Protein AF-A0A7C5VEX8-F1 (afdb_monomer)

Nearest PDB structures (foldseek):
  6koi-assembly2_D  TM=2.611E-01  e=7.394E-01  Homo sapiens
  5gw0-assembly3_E  TM=2.525E-01  e=2.320E+00  Homo sapiens
  3tv4-assembly1_A  TM=2.629E-01  e=9.260E+00  Homo sapiens

Mean predicted aligned error: 9.56 Å

Solvent-accessible surface area (backbone atoms only — not comparable to full-atom values): 6219 Å² total; per-residue (Å²): 130,85,72,79,51,46,80,54,29,74,79,50,102,53,34,33,33,30,38,27,76,61,95,86,38,36,35,36,43,36,45,81,94,47,74,46,82,34,46,67,67,54,48,55,48,49,36,51,51,44,58,61,38,69,37,99,86,42,67,54,62,49,71,61,87,94,45,73,47,77,35,58,80,68,51,46,56,51,50,32,48,40,52,55,49,46,70,49,73,78,74,78,60,66,68,61,61,56,51,58,62,63,75,73,110

Sequence (105 aa):
MASHTVEVARLSPHRYVTRCGCGGGTYHLHWDAGTFRLTEEAVRYLVRVLGEILSPEGAGVVWLGSVGLRLARGEGWQLQRLLAESLRPEKEVPELQAVWLRYTN

Foldseek 3Di:
DDPQWDWQFDDDPQFTWTWHPPPNIWIWTGHNPDTDIDDLVRLVVLLVVLVVQLPPPHQQWDDDDPDIDRDDSVRSVSNSVRSVSSNDDPPPPVVVVVVVVVVPD

Structure (mmCIF, N/CA/C/O backbone):
data_AF-A0A7C5VEX8-F1
#
_entry.id   AF-A0A7C5VEX8-F1
#
loop_
_atom_site.group_PDB
_atom_site.id
_atom_site.type_symbol
_atom_site.label_atom_id
_atom_site.label_alt_id
_atom_site.label_comp_id
_atom_site.label_asym_id
_atom_site.label_entity_id
_atom_site.label_seq_id
_atom_site.pdbx_PDB_ins_code
_atom_site.Cartn_x
_atom_site.Cartn_y
_atom_site.Cartn_z
_atom_site.occupancy
_atom_site.B_iso_or_equiv
_atom_site.auth_seq_id
_atom_site.auth_comp_id
_atom_site.auth_asym_id
_atom_site.auth_atom_id
_atom_site.pdbx_PDB_model_num
ATOM 1 N N . MET A 1 1 ? 17.176 -11.794 13.024 1.00 38.78 1 MET A N 1
ATOM 2 C CA . MET A 1 1 ? 17.246 -10.335 12.786 1.00 38.78 1 MET A CA 1
ATOM 3 C C . MET A 1 1 ? 15.864 -9.775 13.063 1.00 38.78 1 MET A C 1
ATOM 5 O O . MET A 1 1 ? 14.924 -10.234 12.428 1.00 38.78 1 MET A O 1
ATOM 9 N N . ALA A 1 2 ? 15.710 -8.895 14.054 1.00 48.12 2 ALA A N 1
ATOM 10 C CA . ALA A 1 2 ? 14.413 -8.277 14.325 1.00 48.12 2 ALA A CA 1
ATOM 11 C C . ALA A 1 2 ? 13.993 -7.445 13.102 1.00 48.12 2 ALA A C 1
ATOM 13 O O . ALA A 1 2 ? 14.783 -6.646 12.598 1.00 48.12 2 ALA A O 1
ATOM 14 N N . SER A 1 3 ? 12.785 -7.678 12.585 1.00 68.38 3 SER A N 1
ATOM 15 C CA . SER A 1 3 ? 12.214 -6.837 11.530 1.00 68.38 3 SER A CA 1
ATOM 16 C C . SER A 1 3 ? 12.081 -5.416 12.080 1.00 68.38 3 SER A C 1
ATOM 18 O O . SER A 1 3 ? 11.378 -5.206 13.060 1.00 68.38 3 SER A O 1
ATOM 20 N N . HIS A 1 4 ? 12.732 -4.436 11.447 1.00 85.44 4 HIS A N 1
ATOM 21 C CA . HIS A 1 4 ? 12.593 -3.006 11.776 1.00 85.44 4 HIS A CA 1
ATOM 22 C C . HIS A 1 4 ? 11.245 -2.418 11.311 1.00 85.44 4 HIS A C 1
ATOM 24 O O . HIS A 1 4 ? 11.051 -1.202 11.312 1.00 85.44 4 HIS A O 1
ATOM 30 N N . THR A 1 5 ? 10.335 -3.278 10.851 1.00 89.00 5 THR A N 1
ATOM 31 C CA . THR A 1 5 ? 9.001 -2.926 10.370 1.00 89.00 5 THR A CA 1
ATOM 32 C C . THR A 1 5 ? 7.948 -3.619 11.228 1.00 89.00 5 THR A C 1
ATOM 34 O O . THR A 1 5 ? 8.136 -4.777 11.614 1.00 89.00 5 THR A O 1
ATOM 37 N N . VAL A 1 6 ? 6.853 -2.913 11.498 1.00 90.94 6 VAL A N 1
ATOM 38 C CA . VAL A 1 6 ? 5.689 -3.394 12.254 1.00 90.94 6 VAL A CA 1
ATOM 39 C C . VAL A 1 6 ? 4.517 -3.521 11.289 1.00 90.94 6 VAL A C 1
ATOM 41 O O . VAL A 1 6 ? 4.295 -2.628 10.474 1.00 90.94 6 VAL A O 1
ATOM 44 N N . GLU A 1 7 ? 3.784 -4.630 11.334 1.00 93.25 7 GLU A N 1
ATOM 45 C CA . GLU A 1 7 ? 2.549 -4.771 10.561 1.00 93.25 7 GLU A CA 1
ATOM 46 C C . GLU A 1 7 ? 1.458 -3.860 11.114 1.00 93.25 7 GLU A C 1
ATOM 48 O O . GLU A 1 7 ? 1.182 -3.875 12.308 1.00 93.25 7 GLU A O 1
ATOM 53 N N . VAL A 1 8 ? 0.834 -3.085 10.229 1.00 93.75 8 VAL A N 1
ATOM 54 C CA . VAL A 1 8 ? -0.200 -2.103 10.592 1.00 93.75 8 VAL A CA 1
ATOM 55 C C . VAL A 1 8 ? -1.567 -2.440 10.000 1.00 93.75 8 VAL A C 1
ATOM 57 O O . VAL A 1 8 ? -2.583 -1.965 10.496 1.00 93.75 8 VAL A O 1
ATOM 60 N N . ALA A 1 9 ? -1.616 -3.266 8.952 1.00 93.50 9 ALA A N 1
ATOM 61 C CA . ALA A 1 9 ? -2.859 -3.786 8.394 1.00 93.50 9 ALA A CA 1
ATOM 62 C C . ALA A 1 9 ? -2.590 -5.049 7.564 1.00 93.50 9 ALA A C 1
ATOM 64 O O . ALA A 1 9 ? -1.556 -5.152 6.898 1.00 93.50 9 ALA A O 1
ATOM 65 N N . ARG A 1 10 ? -3.537 -5.992 7.546 1.00 94.56 10 ARG A N 1
ATOM 66 C CA . ARG A 1 10 ? -3.416 -7.256 6.807 1.00 94.56 10 ARG A CA 1
ATOM 67 C C . ARG A 1 10 ? -4.725 -7.630 6.130 1.00 94.56 10 ARG A C 1
ATOM 69 O O . ARG A 1 10 ? -5.765 -7.699 6.773 1.00 94.56 10 ARG A O 1
ATOM 76 N N . LEU A 1 11 ? -4.639 -7.934 4.837 1.00 91.06 11 LEU A N 1
ATOM 77 C CA . LEU A 1 11 ? -5.745 -8.472 4.046 1.00 91.06 11 LEU A CA 1
ATOM 78 C C . LEU A 1 11 ? -5.609 -9.990 3.887 1.00 91.06 11 LEU A C 1
ATOM 80 O O . LEU A 1 11 ? -6.583 -10.723 4.006 1.00 91.06 11 LEU A O 1
ATOM 84 N N . SER A 1 12 ? -4.393 -10.464 3.612 1.00 89.94 12 SER A N 1
ATOM 85 C CA . SER A 1 12 ? -4.065 -11.886 3.464 1.00 89.94 12 SER A CA 1
ATOM 86 C C . SER A 1 12 ? -2.581 -12.126 3.788 1.00 89.94 12 SER A C 1
ATOM 88 O O . SER A 1 12 ? -1.836 -11.154 3.938 1.00 89.94 12 SER A O 1
ATOM 90 N N . PRO A 1 13 ? -2.102 -13.384 3.858 1.00 90.25 13 PRO A N 1
ATOM 91 C CA . PRO A 1 13 ? -0.691 -13.679 4.129 1.00 90.25 13 PRO A CA 1
ATOM 92 C C . PRO A 1 13 ? 0.317 -13.021 3.172 1.00 90.25 13 PRO A C 1
ATOM 94 O O . PRO A 1 13 ? 1.446 -12.769 3.579 1.00 90.25 13 PRO A O 1
ATOM 97 N N . HIS A 1 14 ? -0.081 -12.719 1.930 1.00 88.88 14 HIS A N 1
ATOM 98 C CA . HIS A 1 14 ? 0.783 -12.110 0.905 1.00 88.88 14 HIS A CA 1
ATOM 99 C C . HIS A 1 14 ? 0.383 -10.670 0.541 1.00 88.88 14 HIS A C 1
ATOM 101 O O . HIS A 1 14 ? 0.979 -10.069 -0.351 1.00 88.88 14 HIS A O 1
ATOM 107 N N . ARG A 1 15 ? -0.644 -10.120 1.207 1.00 90.06 15 ARG A N 1
ATOM 108 C CA . ARG A 1 15 ? -1.173 -8.769 0.960 1.00 90.06 15 ARG A CA 1
ATOM 109 C C . ARG A 1 15 ? -1.374 -8.054 2.289 1.00 90.06 15 ARG A C 1
ATOM 111 O O . ARG A 1 15 ? -2.390 -8.250 2.961 1.00 90.06 15 ARG A O 1
ATOM 118 N N . TYR A 1 16 ? -0.382 -7.273 2.691 1.00 93.81 16 TYR A N 1
ATOM 119 C CA . TYR A 1 16 ? -0.349 -6.601 3.989 1.00 93.81 16 TYR A CA 1
ATOM 120 C C . TYR A 1 16 ? 0.533 -5.352 3.932 1.00 93.81 16 TYR A C 1
ATOM 122 O O . TYR A 1 16 ? 1.320 -5.164 3.002 1.00 93.81 16 TYR A O 1
ATOM 130 N N . VAL A 1 17 ? 0.382 -4.482 4.927 1.00 93.56 17 VAL A N 1
ATOM 131 C CA . VAL A 1 17 ? 1.137 -3.236 5.044 1.00 93.56 17 VAL A CA 1
ATOM 132 C C . VAL A 1 17 ? 1.961 -3.278 6.319 1.00 93.56 17 VAL A C 1
ATOM 134 O O . VAL A 1 17 ? 1.430 -3.528 7.403 1.00 93.56 17 VAL A O 1
ATOM 137 N N . THR A 1 18 ? 3.255 -2.998 6.197 1.00 94.00 18 THR A N 1
ATOM 138 C CA . THR A 1 18 ? 4.113 -2.719 7.352 1.00 94.00 18 THR A CA 1
ATOM 139 C C . THR A 1 18 ? 4.551 -1.262 7.354 1.00 94.00 18 THR A C 1
ATOM 141 O O . THR A 1 18 ? 4.612 -0.620 6.307 1.00 94.00 18 THR A O 1
ATOM 144 N N . ARG A 1 19 ? 4.854 -0.716 8.529 1.00 92.75 19 ARG A N 1
ATOM 145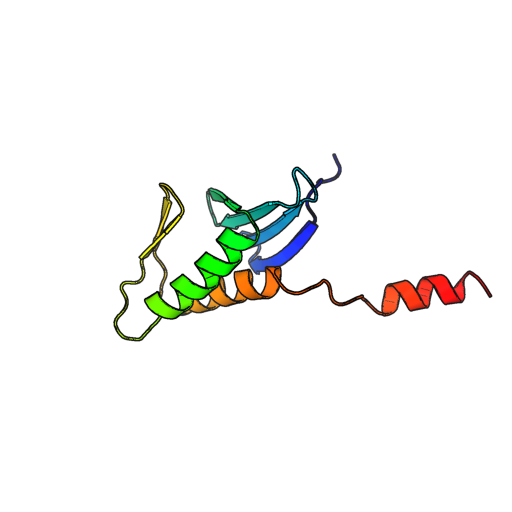 C CA . ARG A 1 19 ? 5.410 0.627 8.705 1.00 92.75 19 ARG A CA 1
ATOM 146 C C . ARG A 1 19 ? 6.762 0.526 9.394 1.00 92.75 19 ARG A C 1
ATOM 148 O O . ARG A 1 19 ? 6.938 -0.277 10.308 1.00 92.75 19 ARG A O 1
ATOM 155 N N . CYS A 1 20 ? 7.719 1.338 8.968 1.00 89.69 20 CYS A N 1
ATOM 156 C CA . CYS A 1 20 ? 8.988 1.508 9.666 1.00 89.69 20 CYS A CA 1
ATOM 157 C C . CYS A 1 20 ? 9.192 2.967 10.067 1.00 89.69 20 CYS A C 1
ATOM 159 O O . CYS A 1 20 ? 8.730 3.870 9.374 1.00 89.69 20 CYS A O 1
ATOM 161 N N . GLY A 1 21 ? 9.894 3.198 11.179 1.00 82.31 21 GLY A N 1
ATOM 162 C CA . GLY A 1 21 ? 10.240 4.544 11.654 1.00 82.31 21 GLY A CA 1
ATOM 163 C C . GLY A 1 21 ? 11.430 5.185 10.926 1.00 82.31 21 GLY A C 1
ATOM 164 O O . GLY A 1 21 ? 11.843 6.287 11.273 1.00 82.31 21 GLY A O 1
ATOM 165 N N . CYS A 1 22 ? 12.015 4.506 9.937 1.00 81.19 22 CYS A N 1
ATOM 166 C CA . CYS A 1 22 ? 13.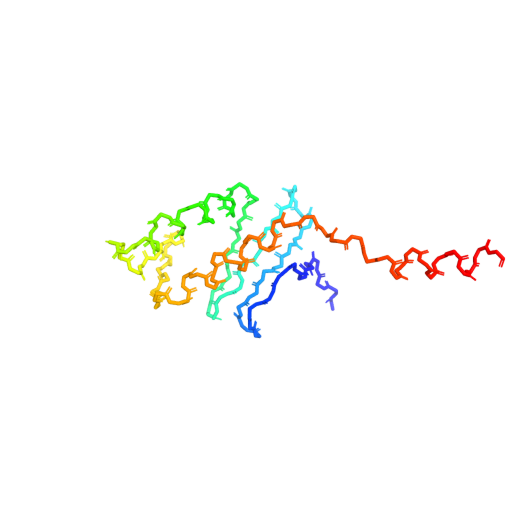170 5.011 9.201 1.00 81.19 22 CYS A CA 1
ATOM 167 C C . CYS A 1 22 ? 12.791 6.238 8.354 1.00 81.19 22 CYS A C 1
ATOM 169 O O . CYS A 1 22 ? 11.724 6.268 7.742 1.00 81.19 22 CYS A O 1
ATOM 171 N N . GLY A 1 23 ? 13.674 7.243 8.300 1.00 67.88 23 GLY A N 1
ATOM 172 C CA . GLY A 1 23 ? 13.545 8.376 7.373 1.00 67.88 23 GLY A CA 1
ATOM 173 C C . GLY A 1 23 ? 12.256 9.199 7.509 1.00 67.88 23 GLY A C 1
ATOM 174 O O . GLY A 1 23 ? 11.787 9.728 6.510 1.00 67.88 23 GLY A O 1
ATOM 175 N N . GLY A 1 24 ? 11.665 9.282 8.708 1.00 70.06 24 GLY A N 1
ATOM 176 C CA . GLY A 1 24 ? 10.411 10.015 8.947 1.00 70.06 24 GLY A CA 1
ATOM 177 C C . GLY A 1 24 ? 9.137 9.170 8.828 1.00 70.06 24 GLY A C 1
ATOM 178 O O . GLY A 1 24 ? 8.047 9.680 9.066 1.00 70.06 24 GLY A O 1
ATOM 179 N N . GLY A 1 25 ? 9.266 7.874 8.535 1.00 83.00 25 GLY A N 1
ATOM 180 C CA . GLY A 1 25 ? 8.141 6.951 8.419 1.00 83.00 25 GLY A CA 1
ATOM 181 C C . GLY A 1 25 ? 7.929 6.499 6.979 1.00 83.00 25 GLY A C 1
ATOM 182 O O . GLY A 1 25 ? 7.640 7.308 6.105 1.00 83.00 25 GLY A O 1
ATOM 183 N N . THR A 1 26 ? 8.050 5.198 6.716 1.00 89.44 26 THR A N 1
ATOM 184 C CA . THR A 1 26 ? 7.764 4.615 5.393 1.00 89.44 26 THR A CA 1
ATOM 185 C C . THR A 1 26 ? 6.798 3.448 5.534 1.00 89.44 26 THR A C 1
ATOM 187 O O . THR A 1 26 ? 6.974 2.586 6.399 1.00 89.44 26 THR A O 1
ATOM 190 N N . TYR A 1 27 ? 5.791 3.409 4.664 1.00 91.38 27 TYR A N 1
ATOM 191 C CA . TYR A 1 27 ? 4.874 2.287 4.516 1.00 91.38 27 TYR A CA 1
ATOM 192 C C . TYR A 1 27 ? 5.387 1.340 3.434 1.00 91.38 27 TYR A C 1
ATOM 194 O O . TYR A 1 27 ? 5.790 1.759 2.350 1.00 91.38 27 TYR A O 1
ATOM 202 N N . HIS A 1 28 ? 5.361 0.050 3.730 1.00 92.06 28 HIS A N 1
ATOM 203 C CA . HIS A 1 28 ? 5.727 -1.023 2.823 1.00 92.06 28 HIS A CA 1
ATOM 204 C C . HIS A 1 28 ? 4.457 -1.805 2.493 1.00 92.06 28 HIS A C 1
ATOM 206 O O . HIS A 1 28 ? 3.958 -2.558 3.329 1.00 92.06 28 HIS A O 1
ATOM 212 N N . LEU A 1 29 ? 3.920 -1.608 1.290 1.00 92.62 29 LEU A N 1
ATOM 213 C CA . LEU A 1 29 ? 2.808 -2.397 0.769 1.00 92.62 29 LEU A CA 1
ATOM 214 C C . LEU A 1 29 ? 3.376 -3.664 0.134 1.00 92.62 29 LEU A C 1
ATOM 216 O O . LEU A 1 29 ? 3.999 -3.604 -0.927 1.00 92.62 29 LEU A O 1
ATOM 220 N N . HIS A 1 30 ? 3.166 -4.800 0.787 1.00 91.25 30 HIS A N 1
ATOM 221 C CA . HIS A 1 30 ? 3.522 -6.117 0.267 1.00 91.25 30 HIS A CA 1
ATOM 222 C C . HIS A 1 30 ? 2.349 -6.637 -0.551 1.00 91.25 30 HIS A C 1
ATOM 224 O O . HIS A 1 30 ? 1.229 -6.702 -0.042 1.00 91.25 30 HIS A O 1
ATOM 230 N N . TRP A 1 31 ? 2.593 -6.953 -1.819 1.00 87.50 31 TRP A N 1
ATOM 231 C CA . TRP A 1 31 ? 1.562 -7.392 -2.749 1.00 87.50 31 TRP A CA 1
ATOM 232 C C . TRP A 1 31 ? 2.085 -8.473 -3.688 1.00 87.50 31 TRP A C 1
ATOM 234 O O . TRP A 1 31 ? 2.800 -8.175 -4.645 1.00 87.50 31 TRP A O 1
ATOM 244 N N . ASP A 1 32 ? 1.681 -9.717 -3.438 1.00 83.25 32 ASP A N 1
ATOM 245 C CA . ASP A 1 32 ? 2.029 -10.900 -4.228 1.00 83.25 32 ASP A CA 1
ATOM 246 C C . ASP A 1 32 ? 3.550 -10.973 -4.516 1.00 83.25 32 ASP A C 1
ATOM 248 O O . ASP A 1 32 ? 4.315 -11.403 -3.656 1.00 83.25 32 ASP A O 1
ATOM 252 N N . ALA A 1 33 ? 4.001 -10.527 -5.696 1.00 76.62 33 ALA A N 1
ATOM 253 C CA . ALA A 1 33 ? 5.405 -10.559 -6.126 1.00 76.62 33 ALA A CA 1
ATOM 254 C C . ALA A 1 33 ? 6.185 -9.239 -5.923 1.00 76.62 33 ALA A C 1
ATOM 256 O O . ALA A 1 33 ? 7.361 -9.166 -6.279 1.00 76.62 33 ALA A O 1
ATOM 257 N N . GLY A 1 34 ? 5.553 -8.186 -5.397 1.00 83.50 34 GLY A N 1
ATOM 258 C CA . GLY A 1 34 ? 6.147 -6.857 -5.260 1.00 83.50 34 GLY A CA 1
ATOM 259 C C . GLY A 1 34 ? 6.027 -6.275 -3.854 1.00 83.50 34 GLY A C 1
ATOM 260 O O . GLY A 1 34 ? 5.078 -6.541 -3.120 1.00 83.50 34 GLY A O 1
ATOM 261 N N . THR A 1 35 ? 6.981 -5.416 -3.499 1.00 87.81 35 THR A N 1
ATOM 262 C CA . THR A 1 35 ? 6.898 -4.571 -2.303 1.00 87.81 35 THR A CA 1
ATOM 263 C C . THR A 1 35 ? 7.059 -3.115 -2.713 1.00 87.81 35 THR A C 1
ATOM 265 O O . THR A 1 35 ? 8.103 -2.723 -3.235 1.00 87.81 35 THR A O 1
ATOM 268 N N . PHE A 1 36 ? 6.046 -2.296 -2.441 1.00 89.25 36 PHE A N 1
ATOM 269 C CA . PHE A 1 36 ? 6.065 -0.863 -2.722 1.00 89.25 36 PHE A CA 1
ATOM 270 C C . PHE A 1 36 ? 6.407 -0.080 -1.466 1.00 89.25 36 PHE A C 1
ATOM 272 O O . PHE A 1 36 ? 5.846 -0.337 -0.403 1.00 89.25 36 PHE A O 1
ATOM 279 N N . ARG A 1 37 ? 7.305 0.898 -1.592 1.00 90.06 37 ARG A N 1
ATOM 280 C CA . ARG A 1 37 ? 7.648 1.826 -0.512 1.00 90.06 37 ARG A CA 1
ATOM 281 C C . ARG A 1 37 ? 6.932 3.142 -0.757 1.00 90.06 37 ARG A C 1
ATOM 283 O O . ARG A 1 37 ? 7.115 3.747 -1.809 1.00 90.06 37 ARG A O 1
ATOM 290 N N . LEU A 1 38 ? 6.114 3.554 0.197 1.00 90.12 38 LEU A N 1
ATOM 291 C CA . LEU A 1 38 ? 5.230 4.705 0.087 1.00 90.12 38 LEU A CA 1
ATOM 292 C C . LEU A 1 38 ? 5.436 5.617 1.297 1.00 90.12 38 LEU A C 1
ATOM 294 O O . LEU A 1 38 ? 5.555 5.141 2.428 1.00 90.12 38 LEU A O 1
ATOM 298 N N . THR A 1 39 ? 5.449 6.928 1.066 1.00 91.25 39 THR A N 1
ATOM 299 C CA . THR A 1 39 ? 5.278 7.893 2.160 1.00 91.25 39 THR A CA 1
ATOM 300 C C . THR A 1 39 ? 3.828 7.864 2.642 1.00 91.25 39 THR A C 1
ATOM 302 O O . THR A 1 39 ? 2.945 7.337 1.958 1.00 91.25 39 THR A O 1
ATOM 305 N N . GLU A 1 40 ? 3.552 8.441 3.809 1.00 91.75 40 GLU A N 1
ATOM 306 C CA . GLU A 1 40 ? 2.178 8.540 4.307 1.00 91.75 40 GLU A CA 1
ATOM 307 C C . GLU A 1 40 ? 1.268 9.321 3.344 1.00 91.75 40 GLU A C 1
ATOM 309 O O . GLU A 1 40 ?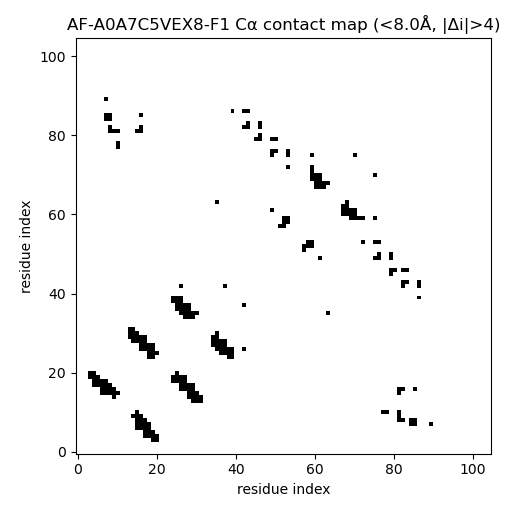 0.139 8.909 3.073 1.00 91.75 40 GLU A O 1
ATOM 314 N N . GLU A 1 41 ? 1.768 10.416 2.766 1.00 92.00 41 GLU A N 1
ATOM 315 C CA . GLU A 1 41 ? 1.038 11.223 1.786 1.00 92.00 41 GLU A CA 1
ATOM 316 C C . GLU A 1 41 ? 0.716 10.412 0.530 1.00 92.00 41 GLU A C 1
ATOM 318 O O . GLU A 1 41 ? -0.399 10.501 0.012 1.00 92.00 41 GLU A O 1
ATOM 323 N N . ALA A 1 42 ? 1.652 9.577 0.068 1.00 91.31 42 ALA A N 1
ATOM 324 C CA . ALA A 1 42 ? 1.427 8.687 -1.066 1.00 91.31 42 ALA A CA 1
ATOM 325 C C . ALA A 1 42 ? 0.349 7.632 -0.759 1.00 91.31 42 ALA A C 1
ATOM 327 O O . ALA A 1 42 ? -0.488 7.352 -1.618 1.00 91.31 42 ALA A O 1
ATOM 328 N N . VAL A 1 43 ? 0.308 7.094 0.467 1.00 93.00 43 VAL A N 1
ATOM 329 C CA . VAL A 1 43 ? -0.764 6.180 0.903 1.00 93.00 43 VAL A CA 1
ATOM 330 C C . VAL A 1 43 ? -2.117 6.898 0.922 1.00 93.00 43 VAL A C 1
ATOM 332 O O . VAL A 1 43 ? -3.087 6.388 0.361 1.00 93.00 43 VAL A O 1
ATOM 335 N N . ARG A 1 44 ? -2.194 8.106 1.500 1.00 94.12 44 ARG A N 1
ATOM 336 C CA . ARG A 1 44 ? -3.426 8.923 1.518 1.00 94.12 44 ARG A CA 1
ATOM 337 C C . ARG A 1 44 ? -3.921 9.232 0.106 1.00 94.12 44 ARG A C 1
ATOM 339 O O . ARG A 1 44 ? -5.111 9.092 -0.178 1.00 94.12 44 ARG A O 1
ATOM 346 N N . TYR A 1 45 ? -3.008 9.618 -0.782 1.00 91.56 45 TYR A N 1
ATOM 347 C CA . 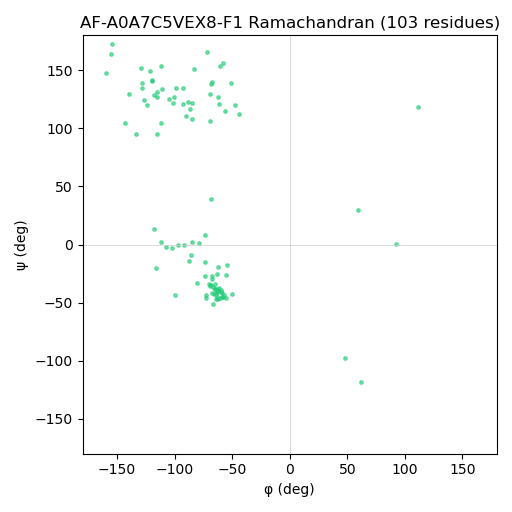TYR A 1 45 ? -3.314 9.870 -2.186 1.00 91.56 45 TYR A CA 1
ATOM 348 C C . TYR A 1 45 ? -3.867 8.615 -2.870 1.00 91.56 45 TYR A C 1
ATOM 350 O O . TYR A 1 45 ? -4.912 8.685 -3.517 1.00 91.56 45 TYR A O 1
ATOM 358 N N . LEU A 1 46 ? -3.230 7.460 -2.665 1.00 91.12 46 LEU A N 1
ATOM 359 C CA . LEU A 1 46 ? -3.658 6.194 -3.254 1.00 91.12 46 LEU A CA 1
ATOM 360 C C . LEU A 1 46 ? -5.047 5.752 -2.769 1.00 91.12 46 LEU A C 1
ATOM 362 O O . LEU A 1 46 ? -5.858 5.314 -3.581 1.00 91.12 46 LEU A O 1
ATOM 366 N N . VAL A 1 47 ? -5.360 5.912 -1.478 1.00 92.81 47 VAL A N 1
ATOM 367 C CA . VAL A 1 47 ? -6.704 5.635 -0.930 1.00 92.81 47 VAL A CA 1
ATOM 368 C C . VAL A 1 47 ? -7.777 6.464 -1.640 1.00 92.81 47 VAL A C 1
ATOM 370 O O . VAL A 1 47 ? -8.843 5.936 -1.971 1.00 92.81 47 VAL A O 1
ATOM 373 N N . ARG A 1 48 ? -7.500 7.751 -1.883 1.00 90.25 48 ARG A N 1
ATOM 374 C CA . ARG A 1 48 ? -8.422 8.652 -2.588 1.00 90.25 48 ARG A CA 1
ATOM 375 C C . ARG A 1 48 ? -8.600 8.235 -4.047 1.00 90.25 48 ARG A C 1
ATOM 377 O O . ARG A 1 48 ? -9.730 8.043 -4.479 1.00 90.25 48 ARG A O 1
ATOM 384 N N . VAL A 1 49 ? -7.494 8.033 -4.762 1.00 87.44 49 VAL A N 1
ATOM 385 C CA . VAL A 1 49 ? -7.495 7.625 -6.175 1.00 87.44 49 VAL A CA 1
ATOM 386 C C . VAL A 1 49 ? -8.232 6.299 -6.370 1.00 87.44 49 VAL A C 1
ATOM 388 O O . VAL A 1 49 ? -9.037 6.175 -7.286 1.00 87.44 49 VAL A O 1
ATOM 391 N N . LEU A 1 50 ? -8.040 5.322 -5.479 1.00 87.94 50 LEU A N 1
ATOM 392 C CA . LEU A 1 50 ? -8.809 4.075 -5.512 1.00 87.94 50 LEU A CA 1
ATOM 393 C C . LEU A 1 50 ? -10.314 4.323 -5.358 1.00 87.94 50 LEU A C 1
ATOM 395 O O . LEU A 1 50 ? -11.097 3.695 -6.056 1.00 87.94 50 LEU A O 1
ATOM 399 N N . GLY A 1 51 ? -10.734 5.256 -4.502 1.00 85.31 51 GLY A N 1
ATOM 400 C CA . GLY A 1 51 ? -12.151 5.609 -4.366 1.00 85.31 51 GLY A CA 1
ATOM 401 C C . GLY A 1 51 ? -12.758 6.170 -5.654 1.00 85.31 51 GLY A C 1
ATOM 402 O O . GLY A 1 51 ? -13.898 5.854 -5.983 1.00 85.31 51 GLY A O 1
ATOM 403 N N . GLU A 1 52 ? -11.984 6.956 -6.401 1.00 83.06 52 GLU A N 1
ATOM 404 C CA . GLU A 1 52 ? -12.394 7.542 -7.682 1.00 83.06 52 GLU A CA 1
ATOM 405 C C . GLU A 1 52 ? -12.442 6.480 -8.797 1.00 83.06 52 GLU A C 1
ATOM 407 O O . GLU A 1 52 ? -13.433 6.379 -9.523 1.00 83.06 52 GLU A O 1
ATOM 412 N N . ILE A 1 53 ? -11.409 5.633 -8.894 1.00 79.31 53 ILE A N 1
ATOM 413 C CA . ILE A 1 53 ? -11.285 4.595 -9.934 1.00 79.31 53 ILE A CA 1
ATOM 414 C C . ILE A 1 53 ? -12.246 3.419 -9.697 1.00 79.31 53 ILE A C 1
ATOM 416 O O . ILE A 1 53 ? -12.650 2.754 -10.643 1.00 79.31 53 ILE A O 1
ATOM 420 N N . LEU A 1 54 ? -12.648 3.135 -8.457 1.00 77.75 54 LEU A N 1
ATOM 421 C CA . LEU A 1 54 ? -13.608 2.059 -8.156 1.00 77.75 54 LEU A CA 1
ATOM 422 C C . LEU A 1 54 ? -15.071 2.490 -8.291 1.00 77.75 54 LEU A C 1
ATOM 424 O O . LEU A 1 54 ? -15.981 1.687 -8.040 1.00 77.75 54 LEU A O 1
ATOM 428 N N . SER A 1 55 ? -15.304 3.738 -8.706 1.00 71.69 55 SER A N 1
ATOM 429 C CA . SER A 1 55 ? -16.622 4.193 -9.130 1.00 71.69 55 SER A CA 1
ATOM 430 C C . SER A 1 55 ? -17.145 3.326 -10.293 1.00 71.69 55 SER A C 1
ATOM 432 O O . SER A 1 55 ? -16.360 2.683 -10.994 1.00 71.69 55 SER A O 1
ATOM 434 N N . PRO A 1 56 ? -18.472 3.247 -10.500 1.00 65.19 56 PRO A N 1
ATOM 435 C CA . PRO A 1 56 ? -19.083 2.346 -11.484 1.00 65.19 56 PRO A CA 1
ATOM 436 C C . PRO A 1 56 ? -18.556 2.473 -12.924 1.00 65.19 56 PRO A C 1
ATOM 438 O O . PRO A 1 56 ? -18.764 1.553 -13.709 1.00 65.19 56 PRO A O 1
ATOM 441 N N . GLU A 1 57 ? -17.884 3.575 -13.258 1.00 64.50 57 GLU A N 1
ATOM 442 C CA . GLU A 1 57 ? -17.367 3.878 -14.597 1.00 64.50 57 GLU A CA 1
ATOM 443 C C . GLU A 1 57 ? -15.855 3.638 -14.757 1.00 64.50 57 GLU A C 1
ATOM 445 O O . GLU A 1 57 ? -15.307 3.825 -15.842 1.00 64.50 57 GLU A O 1
ATOM 450 N N . GLY A 1 58 ? -15.148 3.242 -13.696 1.00 59.50 58 GLY A N 1
ATOM 451 C CA . GLY A 1 58 ? -13.692 3.168 -13.725 1.00 59.50 58 GLY A CA 1
ATOM 452 C C . GLY A 1 58 ? -13.115 1.881 -14.322 1.00 59.50 58 GLY A C 1
ATOM 453 O O . GLY A 1 58 ? -13.689 0.791 -14.255 1.00 59.50 58 GLY A O 1
ATOM 454 N N . ALA A 1 59 ? -11.918 2.009 -14.898 1.00 59.22 59 ALA A N 1
ATOM 455 C CA . ALA A 1 59 ? -11.131 0.895 -15.408 1.00 59.22 59 ALA A CA 1
ATOM 456 C C . ALA A 1 59 ? -10.312 0.277 -14.262 1.00 59.22 59 ALA A C 1
ATOM 458 O O . ALA A 1 59 ? -9.512 0.963 -13.634 1.00 59.22 59 ALA A O 1
ATOM 459 N N . GLY A 1 60 ? -10.497 -1.018 -13.987 1.00 67.56 60 GLY A N 1
ATOM 460 C CA . GLY A 1 60 ? -9.904 -1.753 -12.855 1.00 67.56 60 GLY A CA 1
ATOM 461 C C . GLY A 1 60 ? -8.382 -1.969 -12.896 1.00 67.56 60 GLY A C 1
ATOM 462 O O . GLY A 1 60 ? -7.912 -3.050 -12.548 1.00 67.56 60 GLY A O 1
ATOM 463 N N . VAL A 1 61 ? -7.597 -0.985 -13.344 1.00 75.06 61 VAL A N 1
ATOM 464 C CA . VAL A 1 61 ? -6.129 -1.032 -13.340 1.00 75.06 61 VAL A CA 1
ATOM 465 C C . VAL A 1 61 ? -5.566 0.202 -12.646 1.00 75.06 61 VAL A C 1
ATOM 467 O O . VAL A 1 61 ? -5.826 1.329 -13.058 1.00 75.06 61 VAL A O 1
ATOM 470 N N . VAL A 1 62 ? -4.746 -0.017 -11.620 1.00 79.19 62 VAL A N 1
ATOM 471 C CA . VAL A 1 62 ? -4.040 1.038 -10.883 1.00 79.19 62 VAL A CA 1
ATOM 472 C C . VAL A 1 62 ? -2.543 0.876 -11.082 1.00 79.19 62 VAL A C 1
ATOM 474 O O . VAL A 1 62 ? -2.014 -0.217 -10.911 1.00 79.19 62 VAL A O 1
ATOM 477 N N . TRP A 1 63 ? -1.850 1.960 -11.419 1.00 77.88 63 TRP A N 1
ATOM 478 C CA . TRP A 1 63 ? -0.399 1.955 -11.594 1.00 77.88 63 TRP A CA 1
ATOM 479 C C . TRP A 1 63 ? 0.304 2.532 -10.366 1.00 77.88 63 TRP A C 1
ATOM 481 O O . TRP A 1 63 ? 0.013 3.647 -9.938 1.00 77.88 63 TRP A O 1
ATOM 491 N N . LEU A 1 64 ? 1.250 1.770 -9.816 1.00 77.12 64 LEU A N 1
ATOM 492 C CA . LEU A 1 64 ? 2.148 2.171 -8.736 1.00 77.12 64 LEU A CA 1
ATOM 493 C C . LEU A 1 64 ? 3.579 2.189 -9.276 1.00 77.12 64 LEU A C 1
ATOM 495 O O . LEU A 1 64 ? 4.253 1.159 -9.349 1.00 77.12 64 LEU A O 1
ATOM 499 N N . GLY A 1 65 ? 4.031 3.366 -9.708 1.00 76.38 65 GLY A N 1
ATOM 500 C CA . GLY A 1 65 ? 5.286 3.488 -10.449 1.00 76.38 65 GLY A CA 1
ATOM 501 C C . GLY A 1 65 ? 5.217 2.701 -11.762 1.00 76.38 65 GLY A C 1
ATOM 502 O O . GLY A 1 65 ? 4.374 2.987 -12.607 1.00 76.38 65 GLY A O 1
ATOM 503 N N . SER A 1 66 ? 6.087 1.702 -11.925 1.00 77.56 66 SER A N 1
ATOM 504 C CA . SER A 1 66 ? 6.144 0.832 -13.111 1.00 77.56 66 SER A CA 1
ATOM 505 C C . SER A 1 66 ? 5.299 -0.443 -13.006 1.00 77.56 66 SER A C 1
ATOM 507 O O . SER A 1 66 ? 5.281 -1.234 -13.949 1.00 77.56 66 SER A O 1
ATOM 509 N N . VAL A 1 67 ? 4.603 -0.671 -11.887 1.00 76.44 67 VAL A N 1
ATOM 510 C CA . VAL A 1 67 ? 3.797 -1.882 -11.684 1.00 76.44 67 VAL A CA 1
ATOM 511 C C . VAL A 1 67 ? 2.314 -1.563 -11.822 1.00 76.44 67 VAL A C 1
ATOM 513 O O . VAL A 1 67 ? 1.786 -0.701 -11.122 1.00 76.44 67 VAL A O 1
ATOM 516 N N . GLY A 1 68 ? 1.636 -2.291 -12.706 1.00 79.38 68 GLY A N 1
ATOM 517 C CA . GLY A 1 68 ? 0.185 -2.241 -12.855 1.00 79.38 68 GLY A CA 1
ATOM 518 C C . GLY A 1 68 ? -0.494 -3.310 -12.002 1.00 79.38 68 GLY A C 1
ATOM 519 O O . GLY A 1 68 ? -0.266 -4.502 -12.199 1.00 79.38 68 GLY A O 1
ATOM 520 N N . LEU A 1 69 ? -1.364 -2.892 -11.088 1.00 79.69 69 LEU A N 1
ATOM 521 C CA . LEU A 1 69 ? -2.274 -3.759 -10.350 1.00 79.69 69 LEU A CA 1
ATOM 522 C C . LEU A 1 69 ? -3.581 -3.871 -11.132 1.00 79.69 69 LEU A C 1
ATOM 524 O O . LEU A 1 69 ? -4.331 -2.901 -11.240 1.00 79.69 69 LEU A O 1
ATOM 528 N N . ARG A 1 70 ? -3.852 -5.054 -11.686 1.00 78.81 70 ARG A N 1
ATOM 529 C CA . ARG A 1 70 ? -5.159 -5.382 -12.266 1.00 78.81 70 ARG A CA 1
ATOM 530 C C . ARG A 1 70 ? -6.041 -5.909 -11.149 1.00 78.81 70 ARG A C 1
ATOM 532 O O . ARG A 1 70 ? -5.718 -6.933 -10.558 1.00 78.81 70 ARG A O 1
ATOM 539 N N . LEU A 1 71 ? -7.113 -5.192 -10.855 1.00 77.19 71 LEU A N 1
ATOM 540 C CA . LEU A 1 71 ? -7.980 -5.458 -9.720 1.00 77.19 71 LEU A CA 1
ATOM 541 C C . LEU A 1 71 ? -9.355 -5.850 -10.243 1.00 77.19 71 LEU A C 1
ATOM 543 O O . LEU A 1 71 ? -9.982 -5.104 -11.001 1.00 77.19 71 LEU A O 1
ATOM 547 N N . ALA A 1 72 ? -9.867 -6.993 -9.794 1.00 78.69 72 ALA A N 1
ATOM 548 C CA . ALA A 1 72 ? -11.303 -7.204 -9.855 1.00 78.69 72 ALA A CA 1
ATOM 549 C C . ALA A 1 72 ? -12.007 -6.128 -9.007 1.00 78.69 72 ALA A C 1
ATOM 551 O O . ALA A 1 72 ? -11.448 -5.615 -8.034 1.00 78.69 72 ALA A O 1
ATOM 552 N N . ARG A 1 73 ? -13.265 -5.800 -9.332 1.00 70.88 73 ARG A N 1
ATOM 553 C CA . ARG A 1 73 ? -14.015 -4.726 -8.651 1.00 70.88 73 ARG A CA 1
ATOM 554 C C . ARG A 1 73 ? -13.976 -4.851 -7.122 1.00 70.88 73 ARG A C 1
ATOM 556 O O . ARG A 1 73 ? -13.778 -3.857 -6.436 1.00 70.88 73 ARG A O 1
ATOM 563 N N . GLY A 1 74 ? -14.125 -6.066 -6.587 1.00 80.94 74 GLY A N 1
ATOM 564 C CA . GLY A 1 74 ? -14.052 -6.327 -5.144 1.00 80.94 74 GLY A CA 1
ATOM 565 C C . GLY A 1 74 ? -12.648 -6.180 -4.545 1.00 80.94 74 GLY A C 1
ATOM 566 O O . GLY A 1 74 ? -12.517 -5.706 -3.418 1.00 80.94 74 GLY A O 1
ATOM 567 N N . GLU A 1 75 ? -11.600 -6.523 -5.297 1.00 84.75 75 GLU A N 1
ATOM 568 C CA . GLU A 1 75 ? -10.210 -6.440 -4.830 1.00 84.75 75 GLU A CA 1
ATOM 569 C C . GLU A 1 75 ? -9.763 -4.995 -4.634 1.00 84.75 75 GLU A C 1
ATOM 571 O O . GLU A 1 75 ? -9.034 -4.696 -3.691 1.00 84.75 75 GLU A O 1
ATOM 576 N N . GLY A 1 76 ? -10.238 -4.078 -5.477 1.00 87.00 76 GLY A N 1
ATOM 577 C CA . GLY A 1 76 ? -9.939 -2.664 -5.299 1.00 87.00 76 GLY A CA 1
ATOM 578 C C . GLY A 1 76 ? -10.512 -2.099 -4.003 1.00 87.00 76 GLY A C 1
ATOM 579 O O . GLY A 1 76 ? -9.802 -1.399 -3.282 1.00 87.00 76 GLY A O 1
ATOM 580 N N . TRP A 1 77 ? -11.753 -2.449 -3.652 1.00 88.25 77 TRP A N 1
ATOM 581 C CA . TRP A 1 77 ? -12.348 -2.022 -2.381 1.00 88.25 77 TRP A CA 1
ATOM 582 C C . TRP A 1 77 ? -11.587 -2.596 -1.185 1.00 88.25 77 TRP A C 1
ATOM 584 O O . TRP A 1 77 ? -11.380 -1.910 -0.185 1.00 88.25 77 TRP A O 1
ATOM 594 N N . GLN A 1 78 ? 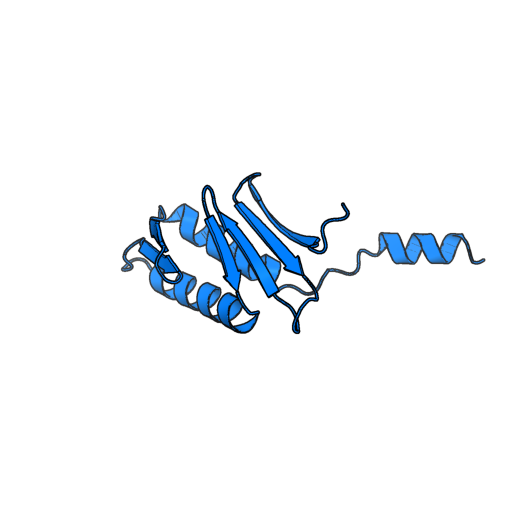-11.127 -3.844 -1.290 1.00 90.00 78 GLN A N 1
ATOM 595 C CA . GLN A 1 78 ? -10.298 -4.470 -0.263 1.00 90.00 78 GLN A CA 1
ATOM 596 C C . GLN A 1 78 ? -8.934 -3.786 -0.126 1.00 90.00 78 GLN A C 1
ATOM 598 O O . GLN A 1 78 ? -8.505 -3.523 0.996 1.00 90.00 78 GLN A O 1
ATOM 603 N N . LEU A 1 79 ? -8.279 -3.442 -1.239 1.00 90.62 79 LEU A N 1
ATOM 604 C CA . LEU A 1 79 ? -7.022 -2.695 -1.228 1.00 90.62 79 LEU A CA 1
ATOM 605 C C . LEU A 1 79 ? -7.210 -1.302 -0.618 1.00 90.62 79 LEU A C 1
ATOM 607 O O . LEU A 1 79 ? -6.432 -0.903 0.245 1.00 90.62 79 LEU A O 1
ATOM 611 N N . GLN A 1 80 ? -8.263 -0.580 -1.007 1.00 91.81 80 GLN A N 1
ATOM 612 C CA . GLN A 1 80 ? -8.568 0.733 -0.440 1.00 91.81 80 GLN A CA 1
ATOM 613 C C . GLN A 1 80 ? -8.751 0.653 1.080 1.00 91.81 80 GLN A C 1
ATOM 615 O O . GLN A 1 80 ? -8.191 1.466 1.816 1.00 91.81 80 GLN A O 1
ATOM 620 N N . ARG A 1 81 ? -9.498 -0.349 1.559 1.00 92.31 81 ARG A N 1
ATOM 621 C CA . ARG A 1 81 ? -9.696 -0.586 2.992 1.00 92.31 81 ARG A CA 1
ATOM 622 C C . ARG A 1 81 ? -8.394 -0.915 3.712 1.00 92.31 81 ARG A C 1
ATOM 624 O O . ARG A 1 81 ? -8.129 -0.300 4.737 1.00 92.31 81 ARG A O 1
ATOM 631 N N . LEU A 1 82 ? -7.582 -1.817 3.162 1.00 94.19 82 LEU A N 1
ATOM 632 C CA . LEU A 1 82 ? -6.280 -2.190 3.721 1.00 94.19 82 LEU A CA 1
ATOM 633 C C . LEU A 1 82 ? -5.385 -0.955 3.918 1.00 94.19 82 LEU A C 1
ATOM 635 O O . LEU A 1 82 ? -4.797 -0.763 4.981 1.00 94.19 82 LEU A O 1
ATOM 639 N N . LEU A 1 83 ? -5.316 -0.089 2.906 1.00 94.06 83 LEU A N 1
ATOM 640 C CA . LEU A 1 83 ? -4.534 1.145 2.955 1.00 94.06 83 LEU A CA 1
ATOM 641 C C . LEU A 1 83 ? -5.109 2.157 3.955 1.00 94.06 83 LEU A C 1
ATOM 643 O O . LEU A 1 83 ? -4.358 2.760 4.719 1.00 94.06 83 LEU A O 1
ATOM 647 N N . ALA A 1 84 ? -6.432 2.323 4.004 1.00 93.88 84 ALA A N 1
ATOM 648 C CA . ALA A 1 84 ? -7.080 3.222 4.956 1.00 93.88 84 ALA A CA 1
ATOM 649 C C . ALA A 1 84 ? -6.920 2.747 6.410 1.00 93.88 84 ALA A C 1
ATOM 651 O O . ALA A 1 84 ? -6.748 3.565 7.311 1.00 93.88 84 ALA A O 1
ATOM 652 N N . GLU A 1 85 ? -6.958 1.434 6.644 1.00 93.62 85 GLU A N 1
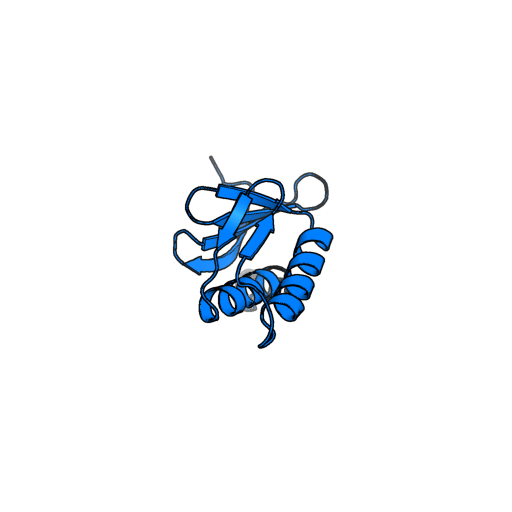ATOM 653 C CA . GLU A 1 85 ? -6.691 0.828 7.950 1.00 93.62 85 GLU A CA 1
ATOM 654 C C . GLU A 1 85 ? -5.239 1.060 8.381 1.00 93.62 85 GLU A C 1
ATOM 656 O O . GLU A 1 85 ? -5.018 1.406 9.537 1.00 93.62 85 GLU A O 1
ATOM 661 N N . SER A 1 86 ? -4.280 0.995 7.449 1.00 92.94 86 SER A N 1
ATOM 662 C CA . SER A 1 86 ? -2.859 1.247 7.740 1.00 92.94 86 SER A CA 1
ATOM 663 C C . SER A 1 86 ? -2.559 2.671 8.222 1.00 92.94 86 SER A C 1
ATOM 665 O O . SER A 1 86 ? -1.580 2.882 8.928 1.00 92.94 86 SER A O 1
ATOM 667 N N . LEU A 1 87 ? -3.403 3.643 7.855 1.00 91.94 87 LEU A N 1
ATOM 668 C CA . LEU A 1 87 ? -3.271 5.051 8.244 1.00 91.94 87 LEU A CA 1
ATOM 669 C C . LEU A 1 87 ? -3.907 5.365 9.600 1.00 91.94 87 LEU A C 1
ATOM 671 O O . LEU A 1 87 ? -3.799 6.495 10.084 1.00 91.94 87 LEU A O 1
ATOM 675 N N . ARG A 1 88 ? -4.647 4.419 10.188 1.00 87.31 88 ARG A N 1
ATOM 676 C CA . ARG A 1 88 ? -5.268 4.655 11.488 1.00 87.31 88 ARG A CA 1
ATOM 677 C C . ARG A 1 88 ? -4.159 4.753 12.535 1.00 87.31 88 ARG A C 1
ATOM 679 O O . ARG A 1 88 ? -3.232 3.946 12.494 1.00 87.31 88 ARG A O 1
ATOM 686 N N . PRO A 1 89 ? -4.255 5.703 13.482 1.00 70.75 89 PRO A N 1
ATOM 687 C CA . PRO A 1 89 ? -3.423 5.650 14.673 1.00 70.75 89 PRO A CA 1
ATOM 688 C C . PRO A 1 89 ? -3.555 4.253 15.275 1.00 70.75 89 PRO A C 1
ATOM 690 O O . PRO A 1 89 ? -4.667 3.709 15.283 1.00 70.75 89 PRO A O 1
ATOM 693 N N . GLU A 1 90 ? -2.450 3.674 15.752 1.00 63.97 90 GLU A N 1
ATOM 694 C CA . GLU A 1 90 ? -2.529 2.461 16.560 1.00 63.97 90 GLU A CA 1
ATOM 695 C C . GLU A 1 90 ? -3.610 2.706 17.614 1.00 63.97 90 GLU A C 1
ATOM 697 O O . GLU A 1 90 ? -3.544 3.678 18.370 1.00 63.97 90 GLU A O 1
ATOM 702 N N . LYS A 1 91 ? -4.666 1.880 17.620 1.00 47.06 91 LYS A N 1
ATOM 703 C CA . LYS A 1 91 ? -5.509 1.815 18.809 1.00 47.06 91 LYS A CA 1
ATOM 704 C C . LYS A 1 91 ? -4.536 1.449 19.916 1.00 47.06 91 LYS A C 1
ATOM 706 O O . LYS A 1 91 ? -3.973 0.358 19.849 1.00 47.06 91 LYS A O 1
ATOM 711 N N . GLU A 1 92 ? -4.324 2.347 20.879 1.00 40.94 92 GLU A N 1
ATOM 712 C CA . GLU A 1 92 ? -3.730 1.969 22.156 1.00 40.94 92 GLU A CA 1
ATOM 713 C C . GLU A 1 92 ? -4.424 0.678 22.565 1.00 40.94 92 GLU A C 1
ATOM 715 O O . GLU A 1 92 ? -5.639 0.662 22.761 1.00 40.94 92 GLU A O 1
ATOM 720 N N . VAL A 1 93 ? -3.685 -0.428 22.567 1.00 45.31 93 VAL A N 1
ATOM 721 C CA . VAL A 1 93 ? -4.202 -1.689 23.074 1.00 45.31 93 V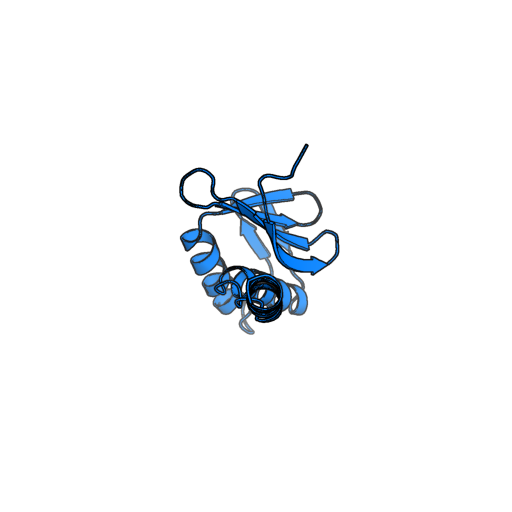AL A CA 1
ATOM 722 C C . VAL A 1 93 ? -4.319 -1.452 24.579 1.00 45.31 93 VAL A C 1
ATOM 724 O O . VAL A 1 93 ? -3.281 -1.388 25.246 1.00 45.31 93 VAL A O 1
ATOM 727 N N . PRO A 1 94 ? -5.531 -1.285 25.151 1.00 47.78 94 PRO A N 1
ATOM 728 C CA . PRO A 1 94 ? -5.675 -0.916 26.563 1.00 47.78 94 PRO A CA 1
ATOM 729 C C . PRO A 1 94 ? -5.085 -1.994 27.485 1.00 47.78 94 PRO A C 1
ATOM 731 O O . PRO A 1 94 ? -4.739 -1.742 28.637 1.00 47.78 94 PRO A O 1
ATOM 734 N N . GLU A 1 95 ? -4.928 -3.207 26.953 1.00 46.34 95 GLU A N 1
ATOM 735 C CA . GLU A 1 95 ? -4.414 -4.376 27.655 1.00 46.34 95 GLU A CA 1
ATOM 736 C C . GLU A 1 95 ? -2.930 -4.237 28.025 1.00 46.34 95 GLU A C 1
ATOM 738 O O . GLU A 1 95 ? -2.524 -4.779 29.048 1.00 46.34 95 GLU A O 1
ATOM 743 N N . LEU A 1 96 ? -2.126 -3.452 27.294 1.00 47.09 96 LEU A N 1
ATOM 744 C CA . LEU A 1 96 ? -0.725 -3.224 27.673 1.00 47.09 96 LEU A CA 1
ATOM 745 C C . LEU A 1 96 ? -0.578 -2.160 28.772 1.00 47.09 96 LEU A C 1
ATOM 747 O O . LEU A 1 96 ? 0.266 -2.326 29.650 1.00 47.09 96 LEU A O 1
ATOM 751 N N . GLN A 1 97 ? -1.433 -1.130 28.817 1.00 45.91 97 GLN A N 1
ATOM 752 C CA . GLN A 1 97 ? -1.469 -0.192 29.955 1.00 45.91 97 GLN A CA 1
ATOM 753 C C . GLN A 1 97 ? -2.007 -0.861 31.233 1.00 45.91 97 GLN A C 1
ATOM 755 O O . GLN A 1 97 ? -1.497 -0.607 32.325 1.00 45.91 97 GLN A O 1
ATOM 760 N N . ALA A 1 98 ? -2.978 -1.773 31.108 1.00 49.97 98 ALA A N 1
ATOM 761 C CA . ALA A 1 98 ? -3.510 -2.532 32.242 1.00 49.97 98 ALA A CA 1
ATOM 762 C C . ALA A 1 98 ? -2.489 -3.517 32.845 1.00 49.97 98 ALA A C 1
ATOM 764 O O . ALA A 1 98 ? -2.526 -3.782 34.048 1.00 49.97 98 ALA A O 1
ATOM 765 N N . VAL A 1 99 ? -1.563 -4.043 32.034 1.00 54.00 99 VAL A N 1
ATOM 766 C CA . VAL A 1 99 ? -0.482 -4.915 32.513 1.00 54.00 99 VAL A CA 1
ATOM 767 C C . VAL A 1 99 ? 0.566 -4.112 33.287 1.00 54.00 99 VAL A C 1
ATOM 769 O O . VAL A 1 99 ? 0.938 -4.527 34.380 1.00 54.00 99 VAL A O 1
ATOM 772 N N . TRP A 1 100 ? 0.979 -2.932 32.815 1.00 46.25 100 TRP A N 1
ATOM 773 C CA . TRP A 1 100 ? 1.959 -2.108 33.542 1.00 46.25 100 TRP A CA 1
ATOM 774 C C . TRP A 1 100 ? 1.447 -1.597 34.897 1.00 46.25 100 TRP A C 1
ATOM 776 O O . TRP A 1 100 ? 2.224 -1.554 35.846 1.00 46.25 100 TRP A O 1
ATOM 786 N N . LEU A 1 101 ? 0.149 -1.300 35.030 1.00 52.66 101 LEU A N 1
ATOM 787 C CA . LEU A 1 101 ? -0.461 -0.877 36.303 1.00 52.66 101 LEU A CA 1
ATOM 788 C C . LEU A 1 101 ? -0.642 -2.012 37.328 1.00 52.66 101 LEU A C 1
ATOM 790 O O . LEU A 1 101 ? -0.873 -1.737 38.502 1.00 52.66 101 LEU A O 1
ATOM 794 N N . ARG A 1 102 ? -0.540 -3.284 36.914 1.00 52.00 102 ARG A N 1
ATOM 795 C CA . ARG A 1 102 ? -0.603 -4.444 37.825 1.00 52.00 102 ARG A CA 1
ATOM 796 C C . ARG A 1 102 ? 0.747 -4.838 38.426 1.00 52.00 102 ARG A C 1
ATOM 798 O O . ARG A 1 102 ? 0.758 -5.614 39.373 1.00 52.00 102 ARG 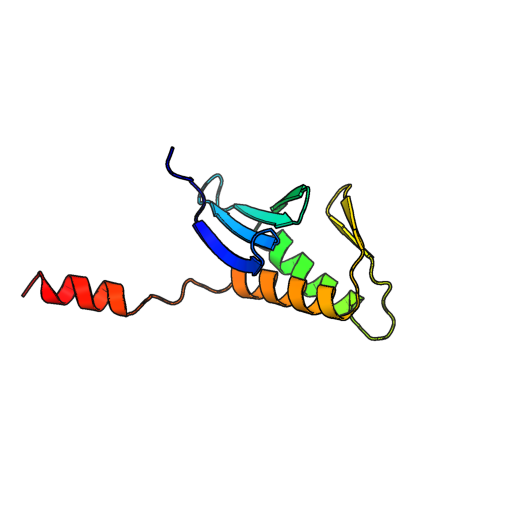A O 1
ATOM 805 N N . TYR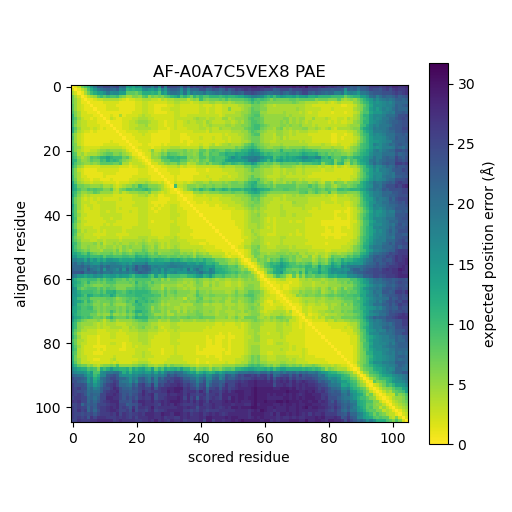 A 1 103 ? 1.857 -4.336 37.884 1.00 50.53 103 TYR A N 1
ATOM 806 C CA . TYR A 1 103 ? 3.211 -4.646 38.364 1.00 50.53 103 TYR A CA 1
ATOM 807 C C . TYR A 1 103 ? 3.884 -3.481 39.105 1.00 50.53 103 TYR A C 1
ATOM 809 O O . TYR A 1 103 ? 5.007 -3.635 39.580 1.00 50.53 103 TYR A O 1
ATOM 817 N N . THR A 1 104 ? 3.226 -2.323 39.201 1.00 54.16 104 THR A N 1
ATOM 818 C CA . THR A 1 104 ? 3.750 -1.118 39.869 1.00 54.16 104 THR A CA 1
ATOM 819 C C . THR A 1 104 ? 2.922 -0.670 41.076 1.00 54.16 104 THR A C 1
ATOM 821 O O . THR A 1 104 ? 3.141 0.435 41.570 1.00 54.16 104 THR A O 1
ATOM 824 N N . ASN A 1 105 ? 2.014 -1.520 41.569 1.00 44.97 105 ASN A N 1
ATOM 825 C CA . ASN A 1 105 ? 1.245 -1.294 42.796 1.00 44.97 105 ASN A CA 1
ATOM 826 C C . ASN A 1 105 ? 1.431 -2.459 43.771 1.00 44.97 105 ASN A C 1
ATOM 828 O O . ASN A 1 105 ? 1.233 -3.612 43.325 1.00 44.97 105 ASN A O 1
#

pLDDT: mean 78.71, std 16.04, range [38.78, 94.56]

Secondary structure (DSSP, 8-state):
---SEEEEEEEETTEEEEEE-GGG-EEEEEETTEEEEE-HHHHHHHHHHHHHHTSTT--SEEEETTEEEE--HHHHHHHHHHHHHHTSPP---HHHHHHHTTS--

Organism: NCBI:txid1330700

Radius of gyration: 16.52 Å; Cα contacts (8 Å, |Δi|>4): 134; chains: 1; bounding box: 36×25×58 Å